Protein AF-A0A2G5KB46-F1 (afdb_monomer)

Solvent-accessible surface area (backbone atoms only — not comparable to full-atom values): 8361 Å² total; per-residue (Å²): 137,86,81,83,83,87,78,87,75,87,81,80,81,77,90,66,98,64,82,86,70,77,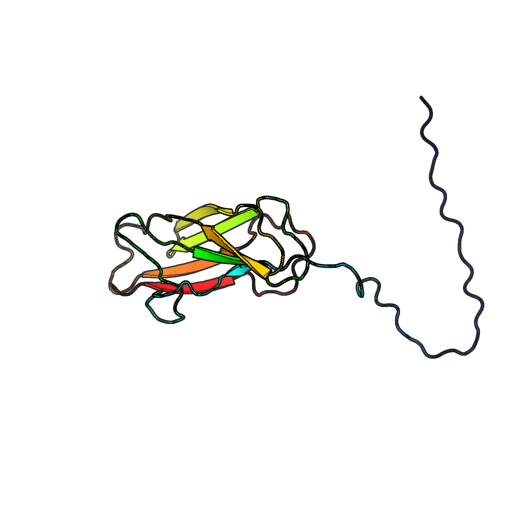80,55,95,67,79,77,70,88,40,45,28,52,28,70,43,67,46,91,87,28,36,47,63,82,26,45,30,32,65,62,100,71,21,37,41,45,31,39,28,23,75,19,92,42,63,37,80,60,66,39,28,32,35,42,30,48,84,92,49,70,48,78,45,71,32,69,56,32,48,46,67,32,70,48,82,39,68,67,42,74,69,62,91,75,43,59,76,60,48,28,54,34,39,41,32,42,50,68,70,53,78,65,83,43,52,72,69,94,53,27,53,48,70,27,25,36,78,100

pLDDT: mean 83.46, std 17.95, range [42.81, 98.25]

Mean predicted aligned error: 10.68 Å

Radius of gyration: 21.39 Å; Cα contacts (8 Å, |Δi|>4): 284; chains: 1; bounding box: 37×45×66 Å

Foldseek 3Di:
DDDDDDDDDDDDDDDDDDPPPPPPVPVDPQAWAKAWDQDPPADFVPRQADDDPFAGKTKIFGAGQAKQQDWAWKWKDFPPDIDIWIDHTAHHGGMDITDDDDQDDPCPPPKTKMKIAPRPVCPRVGHDDPRRMDIGIGGD

Sequence (140 aa):
MIMPWYSPKPVICLFAITLVASCDPRAGVEQVDLVPERAPGSQGANGFCKRDDLGLYVMVRNQSNIDALQSTITRVTFGNTSQDLSTPPIAAGSMATVGPYPIPSGCFNADCDFTIHVNQTRLLIDEFGDNNSADGICIG

Nearest PDB structures (foldseek):
  2l0d-assembly1_A  TM=7.880E-01  e=1.030E-03  Methanosarcina acetivorans
  3idu-assembly2_B  TM=6.437E-01  e=4.678E-03  Pyrococcus furiosus
  2huh-assembly1_A-2  TM=4.477E-01  e=7.515E-01  Bacteroides thetaiotaomicron

Organism: NCBI:txid1889778

Structure (mmCIF, N/CA/C/O backbone):
data_AF-A0A2G5KB46-F1
#
_entry.id   AF-A0A2G5KB46-F1
#
loop_
_atom_site.group_PDB
_atom_site.id
_atom_site.type_symbol
_atom_site.label_atom_id
_atom_site.label_alt_id
_atom_site.label_comp_id
_atom_site.label_asym_id
_atom_site.label_entity_id
_atom_site.label_seq_id
_atom_site.pdbx_PDB_ins_code
_atom_site.Cartn_x
_atom_site.Cartn_y
_atom_site.Cartn_z
_atom_site.occupancy
_atom_site.B_iso_or_equiv
_atom_site.auth_seq_id
_atom_site.auth_comp_id
_atom_site.auth_asym_id
_atom_site.auth_atom_id
_atom_site.pdbx_PDB_model_num
ATOM 1 N N . MET A 1 1 ? 19.679 23.180 -37.796 1.00 46.34 1 MET A N 1
ATOM 2 C CA . MET A 1 1 ? 19.795 21.943 -36.997 1.00 46.34 1 MET A CA 1
ATOM 3 C C . MET A 1 1 ? 18.786 20.967 -37.580 1.00 46.34 1 MET A C 1
ATOM 5 O O . MET A 1 1 ? 17.599 21.243 -37.515 1.00 46.34 1 MET A O 1
ATOM 9 N N . ILE A 1 2 ? 19.254 19.975 -38.336 1.00 43.97 2 ILE A N 1
ATOM 10 C CA . ILE A 1 2 ? 18.435 19.185 -39.268 1.00 43.97 2 ILE A CA 1
ATOM 11 C C . ILE A 1 2 ? 18.123 17.849 -38.584 1.00 43.97 2 ILE A C 1
ATOM 13 O O . ILE A 1 2 ? 19.050 17.117 -38.252 1.00 43.97 2 ILE A O 1
ATOM 17 N N . MET A 1 3 ? 16.846 17.557 -38.332 1.00 43.31 3 MET A N 1
ATOM 18 C CA . MET A 1 3 ? 16.403 16.253 -37.823 1.00 43.31 3 MET A CA 1
ATOM 19 C C . MET A 1 3 ? 16.297 15.264 -38.994 1.00 43.31 3 MET A C 1
ATOM 21 O O . MET A 1 3 ? 15.622 15.588 -39.977 1.00 43.31 3 MET A O 1
ATOM 25 N N . PRO A 1 4 ? 16.920 14.073 -38.939 1.00 57.59 4 PRO A N 1
ATOM 26 C CA . PRO A 1 4 ? 16.705 13.063 -39.960 1.00 57.59 4 PRO A CA 1
ATOM 27 C C . PRO A 1 4 ? 15.381 12.331 -39.710 1.00 57.59 4 PRO A C 1
ATOM 29 O O . PRO A 1 4 ? 15.122 11.804 -38.631 1.00 57.59 4 PRO A O 1
ATOM 32 N N . TRP A 1 5 ? 14.550 12.313 -40.749 1.00 51.72 5 TRP A N 1
ATOM 33 C CA . TRP A 1 5 ? 13.327 11.528 -40.854 1.00 51.72 5 TRP A CA 1
ATOM 34 C C . TRP A 1 5 ? 13.647 10.027 -40.878 1.00 51.72 5 TRP A C 1
ATOM 36 O O . TRP A 1 5 ? 14.450 9.568 -41.692 1.00 51.72 5 TRP A O 1
ATOM 46 N N . TYR A 1 6 ? 12.996 9.260 -40.004 1.00 50.97 6 TYR A N 1
ATOM 47 C CA . TYR A 1 6 ? 13.059 7.800 -39.982 1.00 50.97 6 TYR A CA 1
ATOM 48 C C . TYR A 1 6 ? 12.047 7.242 -40.994 1.00 50.97 6 TYR A C 1
ATOM 50 O O . TYR A 1 6 ? 10.847 7.472 -40.870 1.00 50.97 6 TYR A O 1
ATOM 58 N N . SER A 1 7 ? 12.536 6.547 -42.021 1.00 51.31 7 SER A N 1
ATOM 59 C CA . SER A 1 7 ? 11.719 5.922 -43.068 1.00 51.31 7 SER A CA 1
ATOM 60 C C . SER A 1 7 ? 11.738 4.400 -42.877 1.00 51.31 7 SER A C 1
ATOM 62 O O . SER A 1 7 ? 12.805 3.797 -43.042 1.00 51.31 7 SER A O 1
ATOM 64 N N . PRO A 1 8 ? 10.619 3.751 -42.499 1.00 51.53 8 PRO A N 1
ATOM 65 C CA . PRO A 1 8 ? 10.590 2.304 -42.348 1.00 51.53 8 PRO A CA 1
ATOM 66 C C . PRO A 1 8 ? 10.481 1.651 -43.730 1.00 51.53 8 PRO A C 1
ATOM 68 O O . PRO A 1 8 ? 9.522 1.860 -44.473 1.00 51.53 8 PRO A O 1
ATOM 71 N N . LYS A 1 9 ? 11.489 0.853 -44.090 1.00 42.81 9 LYS A N 1
ATOM 72 C CA . LYS A 1 9 ? 11.464 0.035 -45.308 1.00 42.81 9 LYS A CA 1
ATOM 73 C C . LYS A 1 9 ? 10.510 -1.151 -45.109 1.00 42.81 9 LYS A C 1
ATOM 75 O O . LYS A 1 9 ? 10.597 -1.803 -44.069 1.00 42.81 9 LYS A O 1
ATOM 80 N N . PRO A 1 10 ? 9.650 -1.482 -46.088 1.00 45.78 10 PRO A N 1
ATOM 81 C CA . PRO A 1 10 ? 8.808 -2.667 -46.015 1.00 45.78 10 PRO A CA 1
ATOM 82 C C . PRO A 1 10 ? 9.680 -3.920 -46.155 1.00 45.78 10 PRO A C 1
ATOM 84 O O . PRO A 1 10 ? 10.273 -4.170 -47.205 1.00 45.78 10 PRO A O 1
ATOM 87 N N . VAL A 1 11 ? 9.780 -4.699 -45.079 1.00 59.28 11 VAL A N 1
ATOM 88 C CA . VAL A 1 11 ? 10.393 -6.029 -45.106 1.00 59.28 11 VAL A CA 1
ATOM 89 C C . VAL A 1 11 ? 9.361 -6.986 -45.692 1.00 59.28 11 VAL A C 1
ATOM 91 O O . VAL A 1 11 ? 8.360 -7.315 -45.062 1.00 59.28 11 VAL A O 1
ATOM 94 N N . ILE A 1 12 ? 9.586 -7.384 -46.941 1.00 53.84 12 ILE A N 1
ATOM 95 C CA . ILE A 1 12 ? 8.799 -8.407 -47.629 1.00 53.84 12 ILE A CA 1
ATOM 96 C C . ILE A 1 12 ? 9.174 -9.761 -47.017 1.00 53.84 12 ILE A C 1
ATOM 98 O O . ILE A 1 12 ? 10.260 -10.282 -47.267 1.00 53.84 12 ILE A O 1
ATOM 102 N N . CYS A 1 13 ? 8.273 -10.332 -46.217 1.00 51.72 13 CYS A N 1
ATOM 103 C CA . CYS A 1 13 ? 8.364 -11.720 -45.773 1.00 51.72 13 CYS A CA 1
ATOM 104 C C . CYS A 1 13 ? 8.003 -12.642 -46.944 1.00 51.72 13 CYS A C 1
ATOM 106 O O . CYS A 1 13 ? 6.831 -12.816 -47.281 1.00 51.72 13 CYS A O 1
ATOM 108 N N . LEU A 1 14 ? 9.025 -13.202 -47.594 1.00 53.34 14 LEU A N 1
ATOM 109 C CA . LEU A 1 14 ? 8.860 -14.244 -48.603 1.00 53.34 14 LEU A CA 1
ATOM 110 C C . LEU A 1 14 ? 8.331 -15.520 -47.927 1.00 53.34 14 LEU A C 1
ATOM 112 O O . LEU A 1 14 ? 8.923 -16.018 -46.971 1.00 53.34 14 LEU A O 1
ATOM 116 N N . PHE A 1 15 ? 7.213 -16.029 -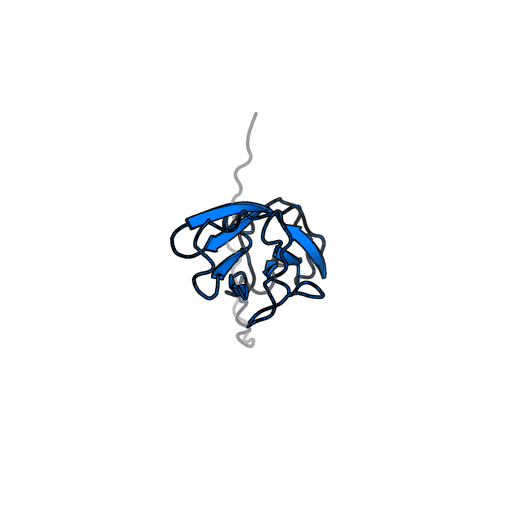48.439 1.00 52.59 15 PHE A N 1
ATOM 117 C CA . PHE A 1 15 ? 6.524 -17.222 -47.956 1.00 52.59 15 PHE A CA 1
ATOM 118 C C . PHE A 1 15 ? 7.378 -18.482 -48.161 1.00 52.59 15 PHE A C 1
ATOM 120 O O . PHE A 1 15 ? 7.466 -19.015 -49.266 1.00 52.59 15 PHE A O 1
ATOM 127 N N . ALA A 1 16 ? 7.958 -18.983 -47.073 1.00 50.19 16 ALA A N 1
ATOM 128 C CA . ALA A 1 16 ? 8.359 -20.375 -46.929 1.00 50.19 16 ALA A CA 1
ATOM 129 C C . ALA A 1 16 ? 7.403 -21.037 -45.930 1.00 50.19 16 ALA A C 1
ATOM 131 O O . ALA A 1 16 ? 6.992 -20.425 -44.949 1.00 50.19 16 ALA A O 1
ATOM 132 N N . ILE A 1 17 ? 7.009 -22.273 -46.222 1.00 60.94 17 ILE A N 1
ATOM 133 C CA . ILE A 1 17 ? 6.104 -23.092 -45.414 1.00 60.94 17 ILE A CA 1
ATOM 134 C C . ILE A 1 17 ? 6.774 -23.349 -44.057 1.00 60.94 17 ILE A C 1
ATOM 136 O O . ILE A 1 17 ? 7.637 -24.214 -43.941 1.00 60.94 17 ILE A O 1
ATOM 140 N N . THR A 1 18 ? 6.404 -22.585 -43.037 1.00 47.41 18 THR A N 1
ATOM 141 C CA . THR A 1 18 ? 6.888 -22.741 -41.664 1.00 47.41 18 THR A CA 1
ATOM 142 C C . THR A 1 18 ? 5.727 -22.548 -40.702 1.00 47.41 18 THR A C 1
ATOM 144 O O . THR A 1 18 ? 4.833 -21.738 -40.942 1.00 47.41 18 THR A O 1
ATOM 147 N N . LEU A 1 19 ? 5.723 -23.354 -39.637 1.00 51.53 19 LEU A N 1
ATOM 148 C CA . LEU A 1 19 ? 4.800 -23.267 -38.509 1.00 51.53 19 LEU A CA 1
ATOM 149 C C . LEU A 1 19 ? 4.467 -21.804 -38.198 1.00 51.53 19 LEU A C 1
ATOM 151 O O . LEU A 1 19 ? 5.377 -21.000 -37.999 1.00 51.53 19 LEU A O 1
ATOM 155 N N . VAL A 1 20 ? 3.176 -21.475 -38.147 1.00 51.62 20 VAL A N 1
ATOM 156 C CA . VAL A 1 20 ? 2.671 -20.206 -37.610 1.00 51.62 20 VAL A CA 1
ATOM 157 C C . VAL A 1 20 ? 2.992 -20.156 -36.114 1.00 51.62 20 VAL A C 1
ATOM 159 O O . VAL A 1 20 ? 2.138 -20.371 -35.261 1.00 51.62 20 VAL A O 1
ATOM 162 N N . ALA A 1 21 ? 4.259 -19.909 -35.787 1.00 56.16 21 ALA A N 1
ATOM 163 C CA . ALA A 1 21 ? 4.629 -19.272 -34.544 1.00 56.16 21 ALA A CA 1
ATOM 164 C C . ALA A 1 21 ? 4.058 -17.860 -34.653 1.00 56.16 21 ALA A C 1
ATOM 166 O O . ALA A 1 21 ? 4.580 -17.018 -35.384 1.00 56.16 21 ALA A O 1
ATOM 167 N N . SER A 1 22 ? 2.916 -17.629 -34.009 1.00 57.91 22 SER A N 1
ATOM 168 C CA . SER A 1 22 ? 2.440 -16.276 -33.776 1.00 57.91 22 SER A CA 1
ATOM 169 C C . SER A 1 22 ? 3.539 -15.564 -32.994 1.00 57.91 22 SER A C 1
ATOM 171 O O . SER A 1 22 ? 3.728 -15.833 -31.808 1.00 57.91 22 SER A O 1
ATOM 173 N N . CYS A 1 23 ? 4.305 -14.702 -33.659 1.00 54.38 23 CYS A N 1
ATOM 174 C CA . CYS A 1 23 ? 5.104 -13.704 -32.970 1.00 54.38 23 CYS A CA 1
ATOM 175 C C . CYS A 1 23 ? 4.105 -12.795 -32.258 1.00 54.38 23 CYS A C 1
ATOM 177 O O . CYS A 1 23 ? 3.591 -11.857 -32.865 1.00 54.38 23 CYS A O 1
ATOM 179 N N . ASP A 1 24 ? 3.752 -13.129 -31.019 1.00 59.84 24 ASP A N 1
ATOM 180 C CA . ASP A 1 24 ? 3.022 -12.213 -30.161 1.00 59.84 24 ASP A CA 1
ATOM 181 C C . ASP A 1 24 ? 3.956 -11.016 -29.924 1.00 59.84 24 ASP A C 1
ATOM 183 O O . ASP A 1 24 ? 5.022 -11.195 -29.328 1.00 59.84 24 ASP A O 1
ATOM 187 N N . PRO A 1 25 ? 3.627 -9.804 -30.408 1.00 55.62 25 PRO A N 1
ATOM 188 C CA . PRO A 1 25 ? 4.472 -8.629 -30.219 1.00 55.62 25 PRO A CA 1
ATOM 189 C C . PRO A 1 25 ? 4.626 -8.230 -28.740 1.00 55.62 25 PRO A C 1
ATOM 191 O O . PRO A 1 25 ? 5.362 -7.291 -28.449 1.00 55.62 25 PRO A O 1
ATOM 194 N N . ARG A 1 26 ? 3.947 -8.918 -27.809 1.00 57.69 26 ARG A N 1
ATOM 195 C CA . ARG A 1 26 ? 4.060 -8.726 -26.357 1.00 57.69 26 ARG A CA 1
ATOM 196 C C . ARG A 1 26 ? 4.962 -9.748 -25.662 1.00 57.69 26 ARG A C 1
ATOM 198 O O . ARG A 1 26 ? 5.270 -9.574 -24.486 1.00 57.69 26 ARG A O 1
ATOM 205 N N . ALA A 1 27 ? 5.418 -10.792 -26.358 1.00 51.16 27 ALA A N 1
ATOM 206 C CA . ALA A 1 27 ? 6.353 -11.769 -25.808 1.00 51.16 27 ALA A CA 1
ATOM 207 C C . ALA A 1 27 ? 7.768 -11.166 -25.745 1.00 51.16 27 ALA A C 1
ATOM 209 O O . ALA A 1 27 ? 8.590 -11.389 -26.630 1.00 51.16 27 ALA A O 1
ATOM 210 N N . GLY A 1 28 ? 8.040 -10.358 -24.718 1.00 53.88 28 GLY A N 1
ATOM 211 C CA . GLY A 1 28 ? 9.381 -9.821 -24.472 1.00 53.88 28 GLY A CA 1
ATOM 212 C C . GLY A 1 28 ? 9.454 -8.414 -23.893 1.00 53.88 28 GLY A C 1
ATOM 213 O O . GLY A 1 28 ? 10.564 -7.910 -23.735 1.00 53.88 28 GLY A O 1
ATOM 214 N N . VAL A 1 29 ? 8.329 -7.768 -23.572 1.00 62.19 29 VAL A N 1
ATOM 215 C CA . VAL A 1 29 ? 8.398 -6.568 -22.733 1.00 62.19 29 VAL A CA 1
ATOM 216 C C . VAL A 1 29 ? 8.519 -7.036 -21.294 1.00 62.19 29 VAL A C 1
ATOM 218 O O . VAL A 1 29 ? 7.584 -7.587 -20.724 1.00 62.19 29 VAL A O 1
ATOM 221 N N . GLU A 1 30 ? 9.713 -6.884 -20.745 1.00 68.81 30 GLU A N 1
ATOM 222 C CA . GLU A 1 30 ? 9.967 -7.049 -19.325 1.00 68.81 30 GLU A CA 1
ATOM 223 C C . GLU A 1 30 ? 9.117 -6.015 -18.554 1.00 68.81 30 GLU A C 1
ATOM 225 O O . GLU A 1 30 ? 9.284 -4.807 -18.725 1.00 68.81 30 GLU A O 1
ATOM 230 N N . GLN A 1 31 ? 8.151 -6.508 -17.768 1.00 82.25 31 GLN A N 1
ATOM 231 C CA . GLN A 1 31 ? 7.108 -5.730 -17.086 1.00 82.25 31 GLN A CA 1
ATOM 232 C C . GLN A 1 31 ? 7.401 -5.627 -15.585 1.00 82.25 31 GLN A C 1
ATOM 234 O O . GLN A 1 31 ? 7.717 -6.633 -14.947 1.00 82.25 31 GLN A O 1
ATOM 239 N N . VAL A 1 32 ? 7.283 -4.426 -15.013 1.00 89.62 32 VAL A N 1
ATOM 240 C CA . VAL A 1 32 ? 7.421 -4.240 -13.560 1.00 89.62 32 VAL A CA 1
ATOM 241 C C . VAL A 1 32 ? 6.112 -4.644 -12.897 1.00 89.62 32 VAL A C 1
ATOM 243 O O . VAL A 1 32 ? 5.050 -4.191 -13.298 1.00 89.62 32 VAL A O 1
ATOM 246 N N . ASP A 1 33 ? 6.186 -5.466 -11.857 1.00 91.94 33 ASP A N 1
ATOM 247 C CA . ASP A 1 33 ? 5.014 -6.034 -11.190 1.00 91.94 33 ASP A CA 1
ATOM 248 C C . ASP A 1 33 ? 5.082 -5.714 -9.695 1.00 91.94 33 ASP A C 1
ATOM 250 O O . ASP A 1 33 ? 5.871 -6.311 -8.951 1.00 91.94 33 ASP A O 1
ATOM 254 N N . LEU A 1 34 ? 4.311 -4.705 -9.280 1.00 93.75 34 LEU A N 1
ATOM 255 C CA . LEU A 1 34 ? 4.224 -4.267 -7.895 1.00 93.75 34 LEU A CA 1
ATOM 256 C C . LEU A 1 34 ? 2.931 -4.775 -7.252 1.00 93.75 34 LEU A C 1
ATOM 258 O O . LEU A 1 34 ? 1.833 -4.429 -7.680 1.00 93.75 34 LEU A O 1
ATOM 262 N N . VAL A 1 35 ? 3.064 -5.519 -6.156 1.00 95.50 35 VAL A N 1
ATOM 263 C CA . VAL A 1 35 ? 1.931 -6.109 -5.433 1.00 95.50 35 VAL A CA 1
ATOM 264 C C . VAL A 1 35 ? 1.922 -5.721 -3.957 1.00 95.50 35 VAL A C 1
ATOM 266 O O . VAL A 1 35 ? 2.989 -5.552 -3.352 1.00 95.50 35 VAL A O 1
ATOM 269 N N . PRO A 1 36 ? 0.737 -5.605 -3.331 1.00 97.06 36 PRO A N 1
ATOM 270 C CA . PRO A 1 36 ? 0.630 -5.610 -1.879 1.00 97.06 36 PRO A CA 1
ATOM 271 C C . PRO A 1 36 ? 1.166 -6.932 -1.312 1.00 97.06 36 PRO A C 1
ATOM 273 O O . PRO A 1 36 ? 0.759 -8.013 -1.732 1.00 97.06 36 PRO A O 1
ATOM 276 N N . GLU A 1 37 ? 2.040 -6.860 -0.314 1.00 97.19 37 GLU A N 1
ATOM 277 C CA . GLU A 1 37 ? 2.626 -8.021 0.361 1.00 97.19 37 GLU A CA 1
ATOM 278 C C . GLU A 1 37 ? 2.266 -8.006 1.852 1.00 97.19 37 GLU A C 1
ATOM 280 O O . GLU A 1 37 ? 2.123 -6.952 2.480 1.00 97.19 37 GLU A O 1
ATOM 285 N N . ARG A 1 38 ? 2.108 -9.192 2.447 1.00 96.94 38 ARG A N 1
ATOM 286 C CA . ARG A 1 38 ? 1.711 -9.311 3.855 1.00 96.94 38 ARG A CA 1
ATOM 287 C C . ARG A 1 38 ? 2.910 -9.023 4.749 1.00 96.94 38 ARG A C 1
ATOM 289 O O . ARG A 1 38 ? 3.876 -9.785 4.775 1.00 96.94 38 ARG A O 1
ATOM 296 N N . ALA A 1 39 ? 2.858 -7.938 5.521 1.00 94.25 39 ALA A N 1
ATOM 297 C CA . ALA A 1 39 ? 3.948 -7.610 6.435 1.00 94.25 39 ALA A CA 1
ATOM 298 C C . ALA A 1 39 ? 4.020 -8.607 7.610 1.00 94.25 39 ALA A C 1
ATOM 300 O O . ALA A 1 39 ? 2.976 -9.022 8.129 1.00 94.25 39 ALA A O 1
ATOM 301 N N . PRO A 1 40 ? 5.220 -8.967 8.101 1.00 92.31 40 PRO A N 1
ATOM 302 C CA . PRO A 1 40 ? 5.356 -9.792 9.293 1.00 92.31 40 PRO A CA 1
ATOM 303 C C . PRO A 1 40 ? 4.617 -9.206 10.506 1.00 92.31 40 PRO A C 1
ATOM 305 O O . PRO A 1 40 ? 4.775 -8.033 10.879 1.00 92.31 40 PRO A O 1
ATOM 308 N N . GLY A 1 41 ? 3.798 -10.047 11.140 1.00 89.81 41 GLY A N 1
ATOM 309 C CA . GLY A 1 41 ? 2.963 -9.656 12.275 1.00 89.81 41 GLY A CA 1
ATOM 310 C C . GLY A 1 41 ? 1.764 -8.778 11.905 1.00 89.81 41 GLY A C 1
ATOM 311 O O . GLY A 1 41 ? 1.232 -8.105 12.785 1.00 89.81 41 GLY A O 1
ATOM 312 N N . SER A 1 42 ? 1.361 -8.747 10.630 1.00 93.88 42 SER A N 1
ATOM 313 C CA . SER A 1 42 ? 0.068 -8.181 10.230 1.00 93.88 42 SER A CA 1
ATOM 314 C C . SER A 1 42 ? -1.087 -8.998 10.805 1.00 93.88 42 SER A C 1
ATOM 316 O O . SER A 1 42 ? -0.991 -10.216 10.963 1.00 93.88 42 SER A O 1
ATOM 318 N N . GLN A 1 43 ? -2.182 -8.314 11.102 1.00 91.25 43 GLN A N 1
ATOM 319 C CA . GLN A 1 43 ? -3.392 -8.857 11.707 1.00 91.25 43 GLN A CA 1
ATOM 320 C C . GLN A 1 43 ? -4.557 -8.873 10.704 1.00 91.25 43 GLN A C 1
ATOM 322 O O . GLN A 1 43 ? -4.412 -8.457 9.550 1.00 91.25 43 GLN A O 1
A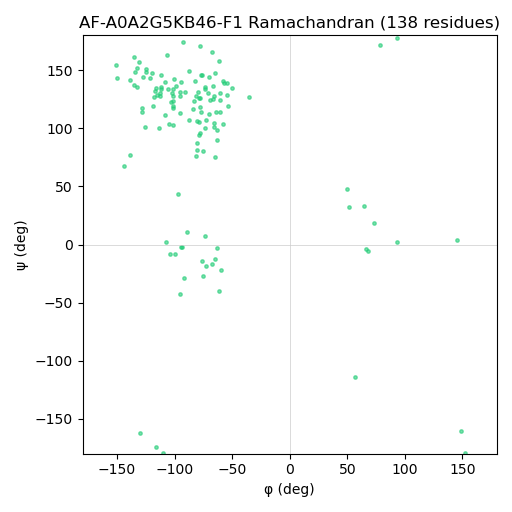TOM 327 N N . GLY A 1 44 ? -5.715 -9.339 11.183 1.00 86.81 44 GLY A N 1
ATOM 328 C CA . GLY A 1 44 ? -6.985 -9.325 10.462 1.00 86.81 44 GLY A CA 1
ATOM 329 C C . GLY A 1 44 ? -7.140 -10.413 9.405 1.00 86.81 44 GLY A C 1
ATOM 330 O O . GLY A 1 44 ? -6.200 -11.145 9.077 1.00 86.81 44 GLY A O 1
ATOM 331 N N . ALA A 1 45 ? -8.353 -10.521 8.859 1.00 75.75 45 ALA A N 1
ATOM 332 C CA . ALA A 1 45 ? -8.589 -11.326 7.669 1.00 75.75 45 ALA A CA 1
ATOM 333 C C . ALA A 1 45 ? -7.676 -10.830 6.534 1.00 75.75 45 ALA A C 1
ATOM 335 O O . ALA A 1 45 ? -7.430 -9.635 6.378 1.00 75.75 45 ALA A O 1
ATOM 336 N N . ASN A 1 46 ? -7.105 -11.768 5.782 1.00 87.88 46 ASN A N 1
ATOM 337 C CA . ASN A 1 46 ? -6.126 -11.529 4.714 1.00 87.88 46 ASN A CA 1
ATOM 338 C C . ASN A 1 46 ? -4.743 -11.006 5.152 1.00 87.88 46 ASN A C 1
ATOM 340 O O . ASN A 1 46 ? -3.836 -10.989 4.327 1.00 87.88 46 ASN A O 1
ATOM 344 N N . GLY A 1 47 ? -4.507 -10.681 6.428 1.00 94.69 47 GLY A N 1
ATOM 345 C CA . GLY A 1 47 ? -3.156 -10.432 6.948 1.00 94.69 47 GLY A CA 1
ATOM 346 C C . GLY A 1 47 ? -2.440 -9.221 6.339 1.00 94.69 47 GLY A C 1
ATOM 347 O O . GLY A 1 47 ? -1.221 -9.258 6.187 1.00 94.69 47 GLY A O 1
ATOM 348 N N . PHE A 1 48 ? -3.180 -8.168 5.988 1.00 97.19 48 PHE A N 1
ATOM 349 C CA . PHE A 1 48 ? -2.625 -6.897 5.499 1.00 97.19 48 PHE A CA 1
ATOM 350 C C . PHE A 1 48 ? -2.664 -5.777 6.547 1.00 97.19 48 PHE A C 1
ATOM 352 O O . PHE A 1 48 ? -2.084 -4.716 6.328 1.00 97.19 48 PHE A O 1
ATOM 359 N N . CYS A 1 49 ? -3.317 -5.981 7.698 1.00 96.81 49 CYS A N 1
ATOM 360 C CA . CYS A 1 49 ? -3.374 -4.954 8.733 1.00 96.81 49 CYS A CA 1
ATOM 361 C C . CYS A 1 49 ? -2.085 -4.930 9.563 1.00 96.81 49 CYS A C 1
ATOM 363 O O . CYS A 1 49 ? -1.990 -5.562 10.618 1.00 96.81 49 CYS A O 1
ATOM 365 N N . LYS A 1 50 ? -1.085 -4.174 9.111 1.00 97.19 50 LYS A N 1
ATOM 366 C CA . LYS A 1 50 ? 0.060 -3.781 9.936 1.00 97.19 50 LYS A CA 1
ATOM 367 C C . LYS A 1 50 ? -0.141 -2.345 10.393 1.00 97.19 50 LYS A C 1
ATOM 369 O O . LYS A 1 50 ? 0.063 -1.429 9.609 1.00 97.19 50 LYS A O 1
ATO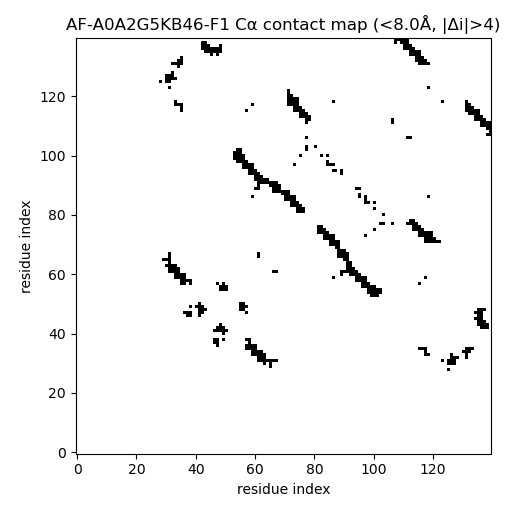M 374 N N . ARG A 1 51 ? -0.536 -2.137 11.647 1.00 95.31 51 ARG A N 1
ATOM 375 C CA . ARG A 1 51 ? -0.767 -0.791 12.188 1.00 95.31 51 ARG A CA 1
ATOM 376 C C . ARG A 1 51 ? -0.075 -0.558 13.521 1.00 95.31 51 ARG A C 1
ATOM 378 O O . ARG A 1 51 ? 0.193 -1.513 14.250 1.00 95.31 51 ARG A O 1
ATOM 385 N N . ASP A 1 52 ? 0.159 0.708 13.821 1.00 94.12 52 ASP A N 1
ATOM 386 C CA . ASP A 1 52 ? 0.502 1.216 15.148 1.00 94.12 52 ASP A CA 1
ATOM 387 C C . ASP A 1 52 ? -0.407 2.411 15.501 1.00 94.12 52 ASP A C 1
ATOM 389 O O . ASP A 1 52 ? -1.468 2.591 14.894 1.00 94.12 52 ASP A O 1
ATOM 393 N N . ASP A 1 53 ? -0.006 3.212 16.489 1.00 92.00 53 ASP A N 1
ATOM 394 C CA . ASP A 1 53 ? -0.754 4.389 16.943 1.00 92.00 53 ASP A CA 1
ATOM 395 C C . ASP A 1 53 ? -0.813 5.522 15.898 1.00 92.00 53 ASP A C 1
ATOM 397 O O . ASP A 1 53 ? -1.644 6.423 16.014 1.00 92.00 53 ASP A O 1
ATOM 401 N N . LEU A 1 54 ? 0.048 5.497 14.875 1.00 94.00 54 LEU A N 1
ATOM 402 C CA . LEU A 1 54 ? 0.103 6.492 13.802 1.00 94.00 54 LEU A CA 1
ATOM 403 C C . LEU A 1 54 ? -0.765 6.109 12.600 1.00 94.00 54 LEU A C 1
ATOM 405 O O . LEU A 1 54 ? -1.244 6.995 11.887 1.00 94.00 54 LEU A O 1
ATOM 409 N N . GLY A 1 55 ? -0.977 4.814 12.357 1.00 96.00 55 GLY A N 1
ATOM 410 C CA . GLY A 1 55 ? -1.864 4.343 11.296 1.00 96.00 55 GLY A CA 1
ATOM 411 C C . GLY A 1 55 ? -1.458 3.012 10.676 1.00 96.00 55 GLY A C 1
ATOM 412 O O . GLY A 1 55 ? -0.725 2.222 11.266 1.00 96.00 55 GLY A O 1
ATOM 413 N N . LEU A 1 56 ? -1.974 2.755 9.473 1.00 97.62 56 LEU A N 1
ATOM 414 C CA . LEU A 1 56 ? -1.681 1.554 8.690 1.00 97.62 56 LEU A CA 1
ATOM 415 C C . LEU A 1 56 ? -0.363 1.716 7.917 1.00 97.62 56 LEU A C 1
ATOM 417 O O . LEU A 1 56 ? -0.101 2.762 7.331 1.00 97.62 56 LEU A O 1
ATOM 421 N N . TYR A 1 57 ? 0.430 0.655 7.846 1.00 97.94 57 TYR A N 1
ATOM 422 C CA . TYR A 1 57 ? 1.607 0.530 6.996 1.00 97.94 57 TYR A CA 1
ATOM 423 C C . TYR A 1 57 ? 1.369 -0.569 5.967 1.00 97.94 57 TYR A C 1
ATOM 425 O O . TYR A 1 57 ? 1.016 -1.696 6.310 1.00 97.94 57 TYR A O 1
ATOM 433 N N . VAL A 1 58 ? 1.596 -0.246 4.701 1.00 98.06 58 VAL A N 1
ATOM 434 C CA . VAL A 1 58 ? 1.471 -1.174 3.578 1.00 98.06 58 VAL A CA 1
ATOM 435 C C . VAL A 1 58 ? 2.862 -1.617 3.158 1.00 98.06 58 VAL A C 1
ATOM 437 O O . VAL A 1 58 ? 3.737 -0.780 2.944 1.00 98.06 58 VAL A O 1
ATOM 440 N N . MET A 1 59 ? 3.076 -2.922 3.015 1.00 98.19 59 MET A N 1
ATOM 441 C CA . MET A 1 59 ? 4.291 -3.439 2.395 1.00 98.19 59 MET A CA 1
ATOM 442 C C . MET A 1 59 ? 4.016 -3.695 0.917 1.00 98.19 59 MET A C 1
ATOM 444 O O . MET A 1 59 ? 3.038 -4.347 0.563 1.00 98.19 59 MET A O 1
ATOM 448 N N . VAL A 1 60 ? 4.866 -3.145 0.062 1.00 97.75 60 VAL A N 1
ATOM 449 C CA . VAL A 1 60 ? 4.787 -3.283 -1.390 1.00 97.75 60 VAL A CA 1
ATOM 450 C C . VAL A 1 60 ? 5.979 -4.100 -1.843 1.00 97.75 60 VAL A C 1
ATOM 452 O O . VAL A 1 60 ? 7.112 -3.797 -1.464 1.00 97.75 60 VAL A O 1
ATOM 455 N N . ARG A 1 61 ? 5.736 -5.125 -2.652 1.00 97.06 61 ARG A N 1
ATOM 456 C CA . ARG A 1 61 ? 6.773 -5.973 -3.226 1.00 97.06 61 ARG A CA 1
ATOM 457 C C . ARG A 1 61 ? 6.855 -5.757 -4.721 1.00 97.06 61 ARG A C 1
ATOM 459 O O . ARG A 1 61 ? 5.836 -5.764 -5.397 1.00 97.06 61 ARG A O 1
ATOM 466 N N . ASN A 1 62 ? 8.074 -5.648 -5.228 1.00 95.94 62 ASN A N 1
ATOM 467 C CA . ASN A 1 62 ? 8.336 -5.848 -6.640 1.00 95.94 62 ASN A CA 1
ATOM 468 C C . ASN A 1 62 ? 8.580 -7.342 -6.874 1.00 95.94 62 ASN A C 1
ATOM 470 O O . ASN A 1 62 ? 9.603 -7.877 -6.445 1.00 95.94 62 ASN A O 1
ATOM 474 N N . GLN A 1 63 ? 7.623 -8.031 -7.491 1.00 94.81 63 GLN A N 1
ATOM 475 C CA . GLN A 1 63 ? 7.729 -9.466 -7.771 1.00 94.81 63 GLN A CA 1
ATOM 476 C C . GLN A 1 63 ? 8.294 -9.775 -9.162 1.00 94.81 63 GLN A C 1
ATOM 478 O O . GLN A 1 63 ? 8.510 -10.943 -9.487 1.00 94.81 63 GLN A O 1
ATOM 483 N N . SER A 1 64 ? 8.575 -8.743 -9.959 1.00 91.56 64 SER A N 1
ATOM 484 C CA . SER A 1 64 ? 9.265 -8.889 -11.237 1.00 91.56 64 SER A CA 1
ATOM 485 C C . SER A 1 64 ? 10.778 -9.081 -11.061 1.00 91.56 64 SER A C 1
ATOM 487 O O . SER A 1 64 ? 11.343 -8.911 -9.974 1.00 91.56 64 SER A O 1
ATOM 489 N N . ASN A 1 65 ? 11.446 -9.415 -12.164 1.00 91.69 65 ASN A N 1
ATOM 490 C CA . ASN A 1 65 ? 12.901 -9.466 -12.284 1.00 91.69 65 ASN A CA 1
ATOM 491 C C . ASN A 1 65 ? 13.519 -8.120 -12.725 1.00 91.69 65 ASN A C 1
ATOM 493 O O . ASN A 1 65 ? 14.707 -8.090 -13.043 1.00 91.69 65 ASN A O 1
ATOM 497 N N . ILE A 1 66 ? 12.741 -7.030 -12.741 1.00 91.06 66 ILE A N 1
ATOM 498 C CA . ILE A 1 66 ? 13.154 -5.702 -13.220 1.00 91.06 66 ILE A CA 1
ATOM 499 C C . ILE A 1 66 ? 13.009 -4.677 -12.102 1.00 91.06 66 ILE A C 1
ATOM 501 O O . ILE A 1 66 ? 12.055 -4.712 -11.329 1.00 91.06 66 ILE A O 1
ATOM 505 N N . ASP A 1 67 ? 13.933 -3.726 -12.029 1.00 92.81 67 ASP A N 1
ATOM 506 C CA . ASP A 1 67 ? 13.865 -2.653 -11.043 1.00 92.81 67 ASP A CA 1
ATOM 507 C C . ASP A 1 67 ? 12.735 -1.655 -11.350 1.00 92.81 67 ASP A C 1
ATOM 509 O O . ASP A 1 67 ? 12.653 -1.076 -12.436 1.00 92.81 67 ASP A O 1
ATOM 513 N N . ALA A 1 68 ? 11.911 -1.362 -10.344 1.00 92.62 68 ALA A N 1
ATOM 514 C CA . ALA A 1 68 ? 10.957 -0.261 -10.364 1.00 92.62 68 ALA A CA 1
ATOM 515 C C . ALA A 1 6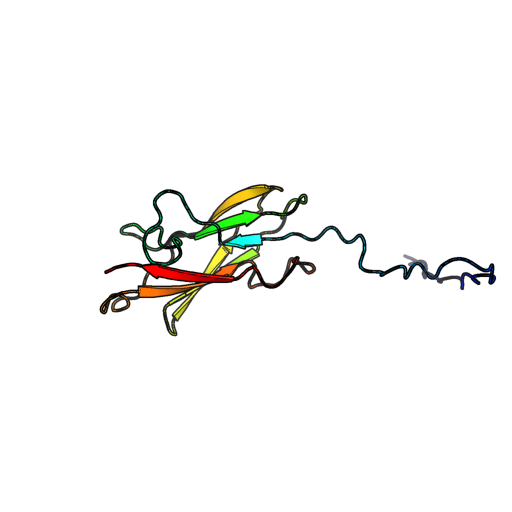8 ? 11.695 1.044 -10.027 1.00 92.62 68 ALA A C 1
ATOM 517 O O . ALA A 1 68 ? 11.710 1.479 -8.880 1.00 92.62 68 ALA A O 1
ATOM 518 N N . LEU A 1 69 ? 12.367 1.648 -11.011 1.00 91.44 69 LEU A N 1
ATOM 519 C CA . LEU A 1 69 ? 13.255 2.804 -10.791 1.00 91.44 69 LEU A CA 1
ATOM 520 C C . LEU A 1 69 ? 12.525 4.125 -10.495 1.00 91.44 69 LEU A C 1
ATOM 522 O O . LEU A 1 69 ? 13.137 5.071 -9.999 1.00 91.44 69 LEU A O 1
ATOM 526 N N . GLN A 1 70 ? 11.239 4.212 -10.831 1.00 90.31 70 GLN A N 1
ATOM 527 C CA . GLN A 1 70 ? 10.425 5.409 -10.631 1.00 90.31 70 GLN A CA 1
ATOM 528 C C . GLN A 1 70 ? 9.561 5.260 -9.381 1.00 90.31 70 GLN A C 1
ATOM 530 O O . GLN A 1 70 ? 9.014 4.189 -9.130 1.00 90.31 70 GLN A O 1
ATOM 535 N N . SER A 1 71 ? 9.390 6.351 -8.633 1.00 93.56 71 SER A N 1
ATOM 536 C CA . SER A 1 71 ? 8.384 6.395 -7.573 1.00 93.56 71 SER A CA 1
ATOM 537 C C . SER A 1 71 ? 6.980 6.319 -8.171 1.00 93.56 71 SER A C 1
ATOM 539 O O . SER A 1 71 ? 6.670 7.018 -9.139 1.00 93.56 71 SER A O 1
ATOM 541 N N . THR A 1 72 ? 6.115 5.520 -7.559 1.00 93.81 72 THR A N 1
ATOM 542 C CA . THR A 1 72 ? 4.694 5.408 -7.918 1.00 93.81 72 THR A CA 1
ATOM 543 C C . THR A 1 72 ? 3.821 5.882 -6.757 1.00 93.81 72 THR A C 1
ATOM 545 O O . THR A 1 72 ? 4.324 6.391 -5.756 1.00 93.81 72 THR A O 1
ATOM 548 N N . ILE A 1 73 ? 2.502 5.730 -6.868 1.00 96.44 73 ILE A N 1
ATOM 549 C CA . ILE A 1 73 ? 1.571 6.012 -5.768 1.00 96.44 73 ILE A CA 1
ATOM 550 C C . ILE A 1 73 ? 0.944 4.713 -5.283 1.00 96.44 73 ILE A C 1
ATOM 552 O O . ILE A 1 73 ? 0.472 3.922 -6.096 1.00 96.44 73 ILE A O 1
ATOM 556 N N . THR A 1 74 ? 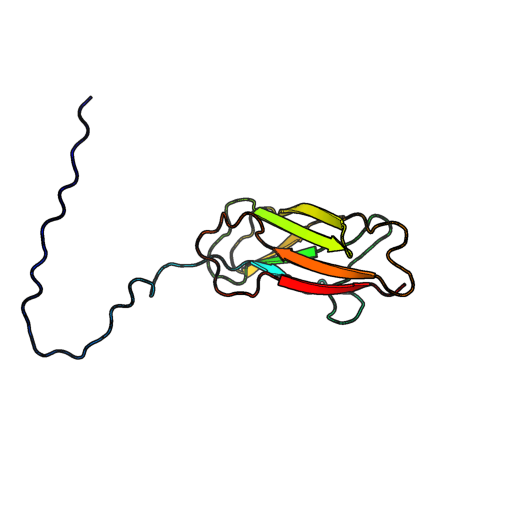0.905 4.515 -3.969 1.00 97.56 74 THR A N 1
ATOM 557 C CA . THR A 1 74 ? 0.010 3.545 -3.334 1.00 97.56 74 THR A CA 1
ATOM 558 C C . THR A 1 74 ? -1.168 4.299 -2.741 1.00 97.56 74 THR A C 1
ATOM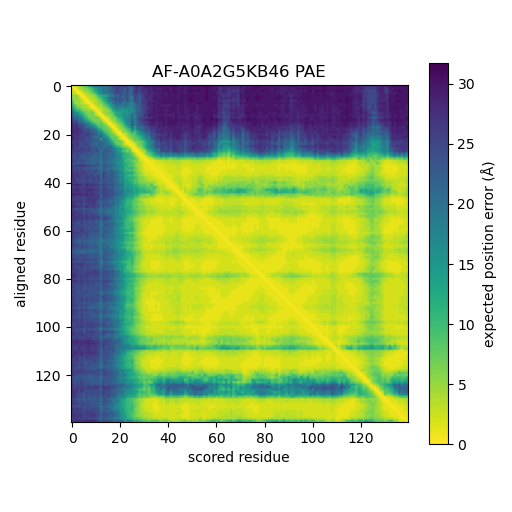 560 O O . THR A 1 74 ? -0.991 5.267 -2.000 1.00 97.56 74 THR A O 1
ATOM 563 N N . ARG A 1 75 ? -2.372 3.860 -3.096 1.00 97.81 75 ARG A N 1
ATOM 564 C CA . ARG A 1 75 ? -3.630 4.344 -2.547 1.00 97.81 75 ARG A CA 1
ATOM 565 C C . ARG A 1 75 ? -4.147 3.347 -1.524 1.00 97.81 75 ARG A C 1
ATOM 567 O O . ARG A 1 75 ? -4.205 2.153 -1.804 1.00 97.81 75 ARG A O 1
ATOM 574 N N . VAL A 1 76 ? -4.573 3.847 -0.374 1.00 98.06 76 VAL A N 1
ATOM 575 C CA . VAL A 1 76 ? -5.369 3.084 0.590 1.00 98.06 76 VAL A CA 1
ATOM 576 C C . VAL A 1 76 ? -6.724 3.750 0.736 1.00 98.06 76 VAL A C 1
ATOM 578 O O . VAL A 1 76 ? -6.810 4.965 0.925 1.00 98.06 76 VAL A O 1
ATOM 581 N N . THR A 1 77 ? -7.780 2.950 0.659 1.00 97.81 77 THR A N 1
ATOM 582 C CA . THR A 1 77 ? -9.162 3.406 0.769 1.00 97.81 77 THR A CA 1
ATOM 583 C C . THR A 1 77 ? -9.830 2.754 1.972 1.00 97.81 77 THR A C 1
ATOM 585 O O . THR A 1 77 ? -9.963 1.539 2.013 1.00 97.81 77 THR A O 1
ATOM 588 N N . PHE A 1 78 ? -10.272 3.570 2.929 1.00 96.38 78 PHE A N 1
ATOM 589 C CA . PHE A 1 78 ? -11.098 3.186 4.075 1.00 96.38 78 PHE A CA 1
ATOM 590 C C . PHE A 1 78 ? -12.534 3.662 3.820 1.00 96.38 78 PHE A C 1
ATOM 592 O O . PHE A 1 78 ? -12.826 4.862 3.919 1.00 96.38 78 PHE A O 1
ATOM 599 N N . GLY A 1 79 ? -13.439 2.754 3.448 1.00 90.38 79 GLY A N 1
ATOM 600 C CA . GLY A 1 79 ? -14.798 3.116 3.029 1.00 90.38 79 GLY A CA 1
ATOM 601 C C . GLY A 1 79 ? -14.790 4.114 1.860 1.00 90.38 79 GLY A C 1
ATOM 602 O O . GLY A 1 79 ? -14.335 3.793 0.770 1.00 90.38 79 GLY A O 1
ATOM 603 N N . ASN A 1 80 ? -15.259 5.346 2.090 1.00 90.56 80 ASN A N 1
ATOM 604 C CA . ASN A 1 80 ? -15.270 6.414 1.074 1.00 90.56 80 ASN A CA 1
ATOM 605 C C . ASN A 1 80 ? -14.042 7.342 1.124 1.00 90.56 80 ASN A C 1
ATOM 607 O O . ASN A 1 80 ? -13.933 8.266 0.316 1.00 90.56 80 ASN A O 1
ATOM 611 N N . THR A 1 81 ? -13.129 7.137 2.074 1.00 94.44 81 THR A N 1
ATOM 612 C CA . THR A 1 81 ? -11.959 7.998 2.271 1.00 94.44 81 THR A CA 1
ATOM 613 C C . THR A 1 81 ? -10.735 7.329 1.669 1.00 94.44 81 THR A C 1
ATOM 615 O O . THR A 1 81 ? -10.350 6.251 2.104 1.00 94.44 81 THR A O 1
ATOM 618 N N . SER A 1 82 ? -10.103 7.971 0.686 1.00 96.56 82 SER A N 1
ATOM 619 C CA . SER A 1 82 ? -8.864 7.481 0.069 1.00 96.56 82 SER A CA 1
ATOM 620 C C . SER A 1 82 ? -7.682 8.375 0.411 1.00 96.56 82 SER A C 1
ATOM 622 O O . SER A 1 82 ? -7.832 9.592 0.522 1.00 96.56 82 SER A O 1
ATOM 624 N N . GLN A 1 83 ? -6.509 7.771 0.546 1.00 97.50 83 GLN A N 1
ATOM 625 C CA . GLN A 1 83 ? -5.250 8.459 0.789 1.00 97.50 83 GLN A CA 1
ATOM 626 C C . GLN A 1 83 ? -4.165 7.892 -0.114 1.00 97.50 83 GLN A C 1
ATOM 628 O O . GLN A 1 83 ? -4.041 6.677 -0.248 1.00 97.50 83 GLN A O 1
ATOM 633 N N . ASP A 1 84 ? -3.369 8.791 -0.681 1.00 97.81 84 ASP A N 1
ATOM 634 C CA . ASP A 1 84 ? -2.290 8.471 -1.606 1.00 97.81 84 ASP A CA 1
ATOM 635 C C . ASP A 1 84 ? -0.956 8.798 -0.949 1.00 97.81 84 ASP A C 1
ATOM 637 O O . ASP A 1 84 ? -0.746 9.926 -0.499 1.00 97.81 84 ASP A O 1
ATOM 641 N N . LEU A 1 85 ? -0.041 7.833 -0.933 1.00 98.12 85 LEU A N 1
ATOM 642 C CA . LEU A 1 85 ? 1.343 8.045 -0.525 1.00 98.12 85 LEU A CA 1
ATOM 643 C C . LEU A 1 85 ? 2.299 7.586 -1.624 1.00 98.12 85 LEU A C 1
ATOM 645 O O . LEU A 1 85 ? 2.004 6.683 -2.409 1.00 98.12 85 LEU A O 1
ATOM 649 N N . SER A 1 86 ? 3.469 8.222 -1.669 1.00 97.56 86 SER A N 1
ATOM 650 C CA . SER A 1 86 ? 4.528 7.855 -2.607 1.00 97.56 86 SER A CA 1
ATOM 651 C C . SER A 1 86 ? 5.119 6.496 -2.242 1.00 97.56 86 SER A C 1
ATOM 653 O O . SER A 1 86 ? 5.650 6.314 -1.148 1.00 97.56 86 SER A O 1
ATOM 655 N N . THR A 1 87 ? 5.109 5.573 -3.195 1.00 97.31 87 THR A N 1
ATOM 656 C CA . THR A 1 87 ? 5.915 4.353 -3.156 1.00 97.31 87 THR A CA 1
ATOM 657 C C . THR A 1 87 ? 7.311 4.695 -3.667 1.00 97.31 87 THR A C 1
ATOM 659 O O . THR A 1 87 ? 7.419 5.233 -4.771 1.00 97.31 87 THR A O 1
ATOM 662 N N . PRO A 1 88 ? 8.382 4.454 -2.894 1.00 97.12 88 PRO A N 1
ATOM 663 C CA . PRO A 1 88 ? 9.737 4.682 -3.381 1.00 97.12 88 PRO A CA 1
ATOM 664 C C . PRO A 1 88 ? 10.086 3.686 -4.499 1.00 97.12 88 PRO A C 1
ATOM 666 O O . PRO A 1 88 ? 9.404 2.671 -4.636 1.00 97.12 88 PRO A O 1
ATOM 669 N N . PRO A 1 89 ? 11.164 3.925 -5.262 1.00 96.19 89 PRO A N 1
ATOM 670 C CA . PRO A 1 89 ? 11.707 2.924 -6.171 1.00 96.19 89 PRO A CA 1
ATOM 671 C C . PRO A 1 89 ? 12.006 1.603 -5.446 1.00 96.19 89 PRO A C 1
ATOM 673 O O . PRO A 1 89 ? 12.527 1.613 -4.327 1.00 96.19 89 PRO A O 1
ATOM 676 N N . ILE A 1 90 ? 11.694 0.471 -6.080 1.00 96.94 90 ILE A N 1
ATOM 677 C CA . ILE A 1 90 ? 11.856 -0.871 -5.499 1.00 96.94 90 ILE A CA 1
ATOM 678 C C . ILE A 1 90 ? 12.633 -1.752 -6.475 1.00 96.94 90 ILE A C 1
ATOM 680 O O . ILE A 1 90 ? 12.169 -2.031 -7.581 1.00 96.94 90 ILE A O 1
ATOM 684 N N . ALA A 1 91 ? 13.808 -2.223 -6.058 1.00 97.12 91 ALA A N 1
ATOM 685 C CA . ALA A 1 91 ? 14.603 -3.156 -6.854 1.00 97.12 91 ALA A CA 1
ATOM 686 C C . ALA A 1 91 ? 13.850 -4.475 -7.110 1.00 97.12 91 ALA A C 1
ATOM 688 O O . ALA A 1 91 ? 12.945 -4.842 -6.354 1.00 97.12 91 ALA A O 1
ATOM 689 N N . ALA A 1 92 ? 14.243 -5.199 -8.152 1.00 95.81 92 ALA A N 1
ATOM 690 C CA . ALA A 1 92 ? 13.696 -6.507 -8.490 1.00 95.81 92 ALA A CA 1
ATOM 691 C C . ALA A 1 92 ? 13.687 -7.451 -7.273 1.00 95.81 92 ALA A C 1
ATOM 693 O O . ALA A 1 92 ? 14.653 -7.526 -6.506 1.00 95.81 92 ALA A O 1
ATOM 694 N N . GLY A 1 93 ? 12.570 -8.149 -7.059 1.00 96.06 93 GLY A N 1
ATOM 695 C CA . GLY A 1 93 ? 12.372 -9.068 -5.933 1.00 96.06 93 GLY A CA 1
ATOM 696 C C . GLY A 1 93 ? 12.329 -8.432 -4.534 1.00 96.06 93 GLY A C 1
ATOM 697 O O . GLY A 1 93 ? 12.117 -9.155 -3.557 1.00 96.06 93 GLY A O 1
ATOM 698 N N . SER A 1 94 ? 12.539 -7.118 -4.408 1.00 98.06 94 SER A N 1
ATOM 699 C CA . SER A 1 94 ? 12.642 -6.416 -3.123 1.00 98.06 94 SER A CA 1
ATOM 700 C C . SER A 1 94 ? 11.296 -5.861 -2.649 1.00 98.06 94 SER A C 1
ATOM 702 O O . SER A 1 94 ? 10.283 -5.935 -3.346 1.00 98.06 94 SER A O 1
ATOM 704 N N . MET A 1 95 ? 11.275 -5.316 -1.430 1.00 97.88 95 MET A N 1
ATOM 705 C CA . MET A 1 95 ? 10.075 -4.771 -0.794 1.00 97.88 95 MET A CA 1
ATOM 706 C C . MET A 1 95 ? 10.343 -3.398 -0.182 1.00 97.88 95 MET A C 1
ATOM 708 O O . MET A 1 95 ? 11.459 -3.118 0.257 1.00 97.88 95 MET A O 1
ATOM 712 N N . ALA A 1 96 ? 9.303 -2.573 -0.100 1.00 98.06 96 ALA A N 1
ATOM 713 C CA . ALA A 1 96 ? 9.317 -1.296 0.600 1.00 98.06 96 ALA A CA 1
ATOM 714 C C . 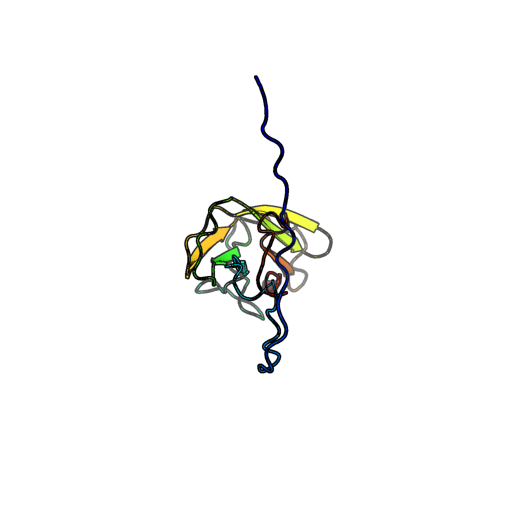ALA A 1 96 ? 8.063 -1.136 1.465 1.00 98.06 96 ALA A C 1
ATOM 716 O O . ALA A 1 96 ? 6.983 -1.609 1.115 1.00 98.06 96 ALA A O 1
ATOM 717 N N . THR A 1 97 ? 8.202 -0.431 2.585 1.00 98.00 97 THR A N 1
ATOM 718 C CA . THR A 1 97 ? 7.073 -0.057 3.442 1.00 98.00 97 THR A CA 1
ATOM 719 C C . THR A 1 97 ? 6.602 1.351 3.088 1.00 98.00 97 THR A C 1
ATOM 721 O O . THR A 1 97 ? 7.411 2.275 3.023 1.00 98.00 97 THR A O 1
ATOM 724 N N . VAL A 1 98 ? 5.295 1.522 2.907 1.00 98.25 98 VAL A N 1
ATOM 725 C CA . VAL A 1 98 ? 4.623 2.800 2.652 1.00 98.25 98 VAL A CA 1
ATOM 726 C C . VAL A 1 98 ? 3.653 3.082 3.796 1.00 98.25 98 VAL A C 1
ATOM 728 O O . VAL A 1 98 ? 2.822 2.242 4.134 1.00 98.25 98 VAL A O 1
ATOM 731 N N . GLY A 1 99 ? 3.758 4.256 4.408 1.00 97.19 99 GLY A N 1
ATOM 732 C CA . GLY A 1 99 ? 2.918 4.650 5.536 1.00 97.19 99 GLY A CA 1
ATOM 733 C C . GLY A 1 99 ? 3.615 5.656 6.456 1.00 97.19 99 GLY A C 1
ATOM 734 O O . GLY A 1 99 ? 4.767 6.022 6.203 1.00 97.19 99 GLY A O 1
ATOM 735 N N . PRO A 1 100 ? 2.942 6.087 7.533 1.00 97.69 100 PRO A N 1
ATOM 736 C CA . PRO A 1 100 ? 1.613 5.636 7.952 1.00 97.69 100 PRO A CA 1
ATOM 737 C C . PRO A 1 100 ? 0.478 6.238 7.108 1.00 97.69 100 PRO A C 1
ATOM 739 O O . PRO A 1 100 ? 0.545 7.397 6.705 1.00 97.69 100 PRO A O 1
ATOM 742 N N . TYR A 1 101 ? -0.585 5.463 6.894 1.00 98.06 101 TYR A N 1
ATOM 743 C CA . TYR A 1 101 ? -1.888 5.930 6.418 1.00 98.06 101 TYR A CA 1
ATOM 744 C C . TYR A 1 101 ? -2.803 6.173 7.624 1.00 98.06 101 TYR A C 1
ATOM 746 O O . TYR A 1 101 ? -3.167 5.204 8.306 1.00 98.06 101 TYR A O 1
ATOM 754 N N . PRO A 1 102 ? -3.181 7.431 7.914 1.00 97.38 102 PRO A N 1
ATOM 755 C CA . PRO A 1 102 ? -4.152 7.739 8.954 1.00 97.38 102 PRO A CA 1
ATOM 756 C C . PRO A 1 102 ? -5.460 6.960 8.783 1.00 97.38 102 PRO A C 1
ATOM 758 O O . PRO A 1 102 ? -6.172 7.129 7.791 1.00 97.38 102 PRO A O 1
ATOM 761 N N . ILE A 1 103 ? -5.807 6.144 9.778 1.00 95.94 103 ILE A N 1
ATOM 762 C CA . ILE A 1 103 ? -7.086 5.430 9.803 1.00 95.94 103 ILE A CA 1
ATOM 763 C C . ILE A 1 103 ? -8.181 6.418 10.246 1.00 95.94 103 ILE A C 1
ATOM 76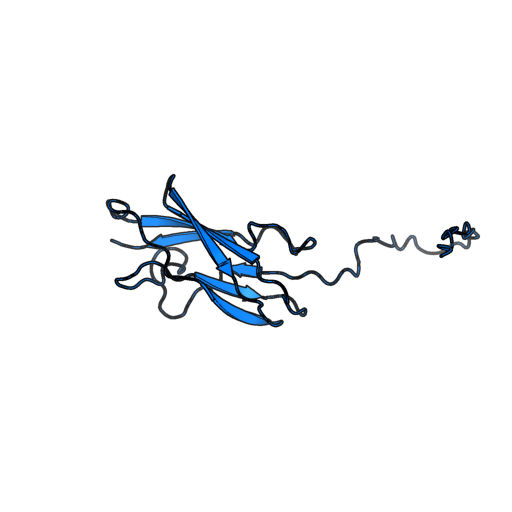5 O O . ILE A 1 103 ? -8.026 7.044 11.300 1.00 95.94 103 ILE A O 1
ATOM 769 N N . PRO A 1 104 ? -9.279 6.594 9.485 1.00 95.00 104 PRO A N 1
ATOM 770 C CA . PRO A 1 104 ? -10.327 7.547 9.839 1.00 95.00 104 PRO A CA 1
ATOM 771 C C . PRO A 1 104 ? -10.939 7.285 11.218 1.00 95.00 104 PRO A C 1
ATOM 773 O O . PRO A 1 104 ? -11.212 6.139 11.594 1.00 95.00 104 PRO A O 1
ATOM 776 N N . SER A 1 105 ? -11.229 8.362 11.952 1.00 90.31 105 SER A N 1
ATOM 777 C CA . SER A 1 105 ? -11.994 8.270 13.192 1.00 90.31 105 SER A CA 1
ATOM 778 C C . SER A 1 105 ? -13.382 7.697 12.895 1.00 90.31 105 SER A C 1
ATOM 780 O O . SER A 1 105 ? -14.113 8.189 12.039 1.00 90.31 105 SER A O 1
ATOM 782 N N . GLY A 1 106 ? -13.732 6.611 13.584 1.00 89.50 106 GLY A N 1
ATOM 783 C CA . GLY A 1 106 ? -14.987 5.891 13.363 1.00 89.50 106 GLY A CA 1
ATOM 784 C C . GLY A 1 106 ? -14.910 4.727 12.374 1.00 89.50 106 GLY A C 1
ATOM 785 O O . GLY A 1 106 ? -15.935 4.082 12.175 1.00 89.50 106 GLY A O 1
ATOM 786 N N . CYS A 1 107 ? -13.734 4.416 11.811 1.00 92.44 107 CYS A N 1
ATOM 787 C CA . CYS A 1 107 ? -13.567 3.204 11.002 1.00 92.44 107 CYS A CA 1
ATOM 788 C C . CYS A 1 107 ? -13.838 1.928 11.819 1.00 92.44 107 CYS A C 1
ATOM 790 O O . CYS A 1 107 ? -14.496 1.018 11.342 1.00 92.44 107 CYS A O 1
ATOM 792 N N . PHE A 1 108 ? -13.391 1.890 13.077 1.00 91.50 108 PHE A N 1
ATOM 793 C CA . PHE A 1 108 ? -13.562 0.750 13.983 1.00 91.50 108 PHE A CA 1
ATOM 794 C C . PHE A 1 108 ? -14.951 0.736 14.641 1.00 91.50 108 PHE A C 1
ATOM 796 O O . PHE A 1 108 ? -15.104 1.124 15.797 1.00 91.50 108 PHE A O 1
ATOM 803 N N . ASN A 1 109 ? -15.974 0.337 13.880 1.00 83.06 109 ASN A N 1
ATOM 804 C CA . ASN A 1 109 ? -17.348 0.127 14.355 1.00 83.06 109 ASN A CA 1
ATOM 805 C C . ASN A 1 109 ? -18.003 -1.073 13.620 1.00 83.06 109 ASN A C 1
ATOM 807 O O . ASN A 1 109 ? -18.936 -0.888 12.844 1.00 83.06 109 ASN A O 1
ATOM 811 N N . ALA A 1 110 ? -17.583 -2.331 13.791 1.00 86.38 110 ALA A N 1
ATOM 812 C CA . ALA A 1 110 ? -16.636 -2.865 14.777 1.00 86.38 110 ALA A CA 1
ATOM 813 C C . ALA A 1 110 ? -15.196 -2.985 14.247 1.00 86.38 110 ALA A C 1
ATOM 815 O O . ALA A 1 110 ? -14.263 -2.583 14.933 1.00 86.38 110 ALA A O 1
ATOM 816 N N . ASP A 1 111 ? -15.032 -3.452 13.012 1.00 92.62 111 ASP A N 1
ATOM 817 C CA . ASP A 1 111 ? -13.739 -3.602 12.345 1.00 92.62 111 ASP A CA 1
ATOM 818 C C . ASP A 1 111 ? -13.557 -2.529 11.267 1.00 92.62 111 ASP A C 1
ATOM 820 O O . ASP A 1 111 ? -14.519 -1.887 10.848 1.00 92.62 111 ASP A O 1
ATOM 824 N N . CYS A 1 112 ? -12.317 -2.331 10.826 1.00 94.44 112 CYS A N 1
ATOM 825 C CA . CYS A 1 112 ? -11.966 -1.331 9.826 1.00 94.44 112 CYS A CA 1
ATOM 826 C C . CYS A 1 112 ? -11.478 -1.997 8.534 1.00 94.44 112 CYS A C 1
ATOM 828 O O . CYS A 1 112 ? -10.321 -2.420 8.447 1.00 94.44 112 CYS A O 1
ATOM 830 N N . ASP A 1 113 ? -12.362 -2.082 7.542 1.00 95.88 113 ASP A N 1
ATOM 831 C CA . ASP A 1 113 ? -12.045 -2.573 6.201 1.00 95.88 113 ASP A CA 1
ATOM 832 C C . ASP A 1 113 ? -11.300 -1.522 5.372 1.00 95.88 113 ASP A C 1
ATOM 834 O O . ASP A 1 113 ? -11.554 -0.313 5.464 1.00 95.88 113 ASP A O 1
ATOM 838 N N . PHE A 1 114 ? -10.392 -1.993 4.522 1.00 97.06 114 PHE A N 1
ATOM 839 C CA . PHE A 1 114 ? -9.675 -1.154 3.578 1.00 97.06 114 PHE A CA 1
ATOM 840 C C . PHE A 1 114 ? -9.266 -1.908 2.317 1.00 97.06 114 PHE A C 1
ATOM 842 O O . PHE A 1 114 ? -9.024 -3.113 2.340 1.00 97.06 114 PHE A O 1
ATOM 849 N N . THR A 1 115 ? -9.094 -1.160 1.234 1.00 97.50 115 THR A N 1
ATOM 850 C CA . THR A 1 115 ? -8.530 -1.663 -0.021 1.00 97.50 115 THR A CA 1
ATOM 851 C C . THR A 1 115 ? -7.216 -0.948 -0.305 1.00 97.50 115 THR A C 1
ATOM 853 O O . THR A 1 115 ? -7.110 0.272 -0.163 1.00 97.50 115 THR A O 1
ATOM 856 N N . ILE A 1 116 ? -6.201 -1.713 -0.696 1.00 97.44 116 ILE A N 1
ATOM 857 C CA . ILE A 1 116 ? -4.904 -1.228 -1.164 1.00 97.44 116 ILE A CA 1
ATOM 858 C C . ILE A 1 116 ? -4.914 -1.263 -2.693 1.00 97.44 116 ILE A C 1
ATOM 860 O O . ILE A 1 116 ? -5.324 -2.261 -3.285 1.00 97.44 116 ILE A O 1
ATOM 864 N N . HIS A 1 117 ? -4.411 -0.207 -3.324 1.00 96.00 117 HIS A N 1
ATOM 865 C CA . HIS A 1 117 ? -4.061 -0.172 -4.742 1.00 96.00 117 HIS A CA 1
ATOM 866 C C . HIS A 1 117 ? -2.631 0.343 -4.898 1.00 96.00 117 HIS A C 1
ATOM 868 O O . HIS A 1 117 ? -2.331 1.494 -4.579 1.00 96.00 117 HIS A O 1
ATOM 874 N N . VAL A 1 118 ? -1.739 -0.509 -5.378 1.00 94.69 118 VAL A N 1
ATOM 875 C CA . VAL A 1 118 ? -0.348 -0.179 -5.685 1.00 94.69 118 VAL A CA 1
ATOM 876 C C . VAL A 1 118 ? -0.255 0.352 -7.118 1.00 94.69 118 VAL A C 1
ATOM 878 O O . VAL A 1 118 ? -1.070 0.011 -7.967 1.00 94.69 118 VAL A O 1
ATOM 881 N N . ASN A 1 119 ? 0.709 1.244 -7.364 1.00 89.94 119 ASN A N 1
ATOM 882 C CA . ASN A 1 119 ? 0.923 1.932 -8.644 1.00 89.94 119 ASN A CA 1
ATOM 883 C C . ASN A 1 119 ? -0.341 2.587 -9.235 1.00 89.94 119 ASN A C 1
ATOM 885 O O . ASN A 1 119 ? -0.639 2.523 -10.428 1.00 89.94 119 ASN A O 1
ATOM 889 N N . GLN A 1 120 ? -1.061 3.332 -8.401 1.00 86.62 120 GLN A N 1
ATOM 890 C CA . GLN A 1 120 ? -2.287 4.018 -8.802 1.00 86.62 120 GLN A CA 1
ATOM 891 C C . GLN A 1 120 ? -2.085 5.030 -9.946 1.00 86.62 120 GLN A C 1
ATOM 893 O O . GLN A 1 120 ? -3.029 5.371 -10.659 1.00 86.62 120 GLN A O 1
ATOM 898 N N . THR A 1 121 ? -0.859 5.520 -10.146 1.00 78.38 121 THR A N 1
ATOM 899 C CA . THR A 1 121 ? -0.522 6.440 -11.238 1.00 78.38 121 THR A CA 1
ATOM 900 C C . THR A 1 121 ? -0.405 5.761 -12.599 1.00 78.38 121 THR A C 1
ATOM 902 O O . THR A 1 121 ? -0.392 6.473 -13.602 1.00 78.38 121 THR A O 1
ATOM 905 N N . ARG A 1 122 ? -0.320 4.421 -12.656 1.00 75.50 122 ARG A N 1
ATOM 906 C CA . ARG A 1 122 ? -0.095 3.646 -13.890 1.00 75.50 122 ARG A CA 1
ATOM 907 C C . ARG A 1 122 ? 1.111 4.144 -14.699 1.00 75.50 122 ARG A C 1
ATOM 909 O O . ARG A 1 122 ? 1.101 4.118 -15.927 1.00 75.50 122 ARG A O 1
ATOM 916 N N . LEU A 1 123 ? 2.137 4.657 -14.010 1.00 67.50 123 LEU A N 1
ATOM 917 C CA . LEU A 1 123 ? 3.363 5.156 -14.657 1.00 67.50 123 LEU A CA 1
ATOM 918 C C . LEU A 1 123 ? 4.250 4.012 -15.136 1.00 67.50 123 LEU A C 1
ATOM 920 O O . LEU A 1 123 ? 4.990 4.159 -16.107 1.00 67.50 123 LEU A O 1
ATOM 924 N N . LEU A 1 124 ? 4.145 2.866 -14.472 1.00 65.56 124 LEU A N 1
ATOM 925 C CA . LEU A 1 124 ? 4.636 1.602 -14.990 1.00 65.56 124 LEU A CA 1
ATOM 926 C C . LEU A 1 124 ? 3.590 1.139 -16.012 1.00 65.56 124 LEU A C 1
ATOM 928 O O . LEU A 1 124 ? 2.527 0.652 -15.649 1.00 65.56 124 LEU A O 1
ATOM 932 N N . ILE A 1 125 ? 3.852 1.440 -17.286 1.00 55.00 125 ILE A N 1
ATOM 933 C CA . ILE A 1 125 ? 2.937 1.247 -18.432 1.00 55.00 125 ILE A CA 1
ATOM 934 C C . ILE A 1 125 ? 2.620 -0.233 -18.701 1.00 55.00 125 ILE A C 1
ATOM 936 O O . ILE A 1 125 ? 1.677 -0.551 -19.420 1.00 55.00 125 ILE A O 1
ATOM 940 N N . ASP A 1 126 ? 3.374 -1.123 -18.074 1.00 57.41 126 ASP A N 1
ATOM 941 C CA . ASP A 1 126 ? 3.379 -2.551 -18.308 1.00 57.41 126 ASP A CA 1
ATOM 942 C C . ASP A 1 126 ? 3.466 -3.244 -16.943 1.00 57.41 126 ASP A C 1
ATOM 944 O O . ASP A 1 126 ? 4.548 -3.639 -16.512 1.00 57.41 126 ASP A O 1
ATOM 948 N N . GLU A 1 127 ? 2.339 -3.287 -16.225 1.00 63.25 127 GLU A N 1
ATOM 949 C CA . GLU A 1 127 ? 2.182 -4.123 -15.032 1.00 63.25 127 GLU A CA 1
ATOM 950 C C . GLU A 1 127 ? 1.629 -5.489 -15.413 1.00 63.25 127 GLU A C 1
ATOM 952 O O . GLU A 1 127 ? 0.632 -5.600 -16.135 1.00 63.25 127 GLU A O 1
ATOM 957 N N . PHE A 1 128 ? 2.273 -6.536 -14.905 1.00 61.62 128 PHE A N 1
ATOM 958 C CA . PHE A 1 128 ? 1.874 -7.901 -15.195 1.00 61.62 128 PHE A CA 1
ATOM 959 C C . PHE A 1 128 ? 0.660 -8.309 -14.341 1.00 61.62 128 PHE A C 1
ATOM 961 O O . PHE A 1 128 ? 0.797 -8.804 -13.227 1.00 61.62 128 PHE A O 1
ATOM 968 N N . GLY A 1 129 ? -0.543 -8.152 -14.900 1.00 64.81 129 GLY A N 1
ATOM 969 C CA . GLY A 1 129 ? -1.796 -8.658 -14.321 1.00 64.81 129 GLY A CA 1
ATOM 970 C C . GLY A 1 129 ? -2.566 -7.668 -13.435 1.00 64.81 129 GLY A C 1
ATOM 971 O O . GLY A 1 129 ? -2.148 -6.541 -13.208 1.00 64.81 129 GLY A O 1
ATOM 972 N N . ASP A 1 130 ? -3.730 -8.108 -12.944 1.00 78.12 130 ASP A N 1
ATOM 973 C CA . ASP A 1 130 ? -4.648 -7.326 -12.093 1.00 78.12 130 ASP A CA 1
ATOM 974 C C . ASP A 1 130 ? -4.437 -7.634 -10.589 1.00 78.12 130 ASP A C 1
ATOM 976 O O . ASP A 1 130 ? -5.383 -7.861 -9.836 1.00 78.12 130 ASP A O 1
ATOM 980 N N . ASN A 1 131 ? -3.178 -7.724 -10.150 1.00 90.56 131 ASN A N 1
ATOM 981 C CA . ASN A 1 131 ? -2.762 -8.147 -8.798 1.00 90.56 131 ASN A CA 1
ATOM 982 C C . ASN A 1 131 ? -2.233 -6.997 -7.917 1.00 90.56 131 ASN A C 1
ATOM 984 O O . ASN A 1 131 ? -1.840 -7.216 -6.771 1.00 90.56 131 ASN A O 1
ATOM 988 N N . ASN A 1 132 ? -2.246 -5.767 -8.426 1.00 92.00 132 ASN A N 1
ATOM 989 C CA . ASN A 1 132 ? -1.819 -4.567 -7.708 1.00 92.00 132 ASN A CA 1
ATOM 990 C C . ASN A 1 132 ? -2.830 -4.115 -6.635 1.00 92.00 132 ASN A C 1
ATOM 992 O O . ASN A 1 132 ? -2.661 -3.054 -6.032 1.00 92.00 132 ASN A O 1
ATOM 996 N N . SER A 1 133 ? -3.873 -4.907 -6.366 1.00 94.56 133 SER A N 1
ATOM 997 C CA . SER A 1 133 ? -4.892 -4.609 -5.368 1.00 94.56 133 SER A CA 1
ATOM 998 C C . SER A 1 133 ? -5.108 -5.749 -4.381 1.00 94.56 133 SER A C 1
ATOM 1000 O O . SER A 1 133 ? -5.033 -6.926 -4.732 1.00 94.56 133 SER A O 1
ATOM 1002 N N . ALA A 1 134 ? -5.377 -5.385 -3.129 1.00 96.06 134 ALA A N 1
ATOM 1003 C CA . ALA A 1 134 ? -5.718 -6.324 -2.072 1.00 96.06 134 ALA A CA 1
ATOM 1004 C C . ALA A 1 134 ? -6.647 -5.674 -1.045 1.00 96.06 134 ALA A C 1
ATOM 1006 O O . ALA A 1 134 ? -6.460 -4.512 -0.681 1.00 96.06 134 ALA A O 1
ATOM 1007 N N . ASP A 1 135 ? -7.586 -6.461 -0.526 1.00 96.75 135 ASP A N 1
ATOM 1008 C CA . ASP A 1 135 ? -8.445 -6.065 0.586 1.00 96.75 135 ASP A CA 1
ATOM 1009 C C . ASP A 1 135 ? -7.869 -6.544 1.920 1.00 96.75 135 ASP A C 1
ATOM 1011 O O . ASP A 1 135 ? -7.382 -7.676 2.057 1.00 96.75 135 ASP A O 1
ATOM 1015 N N . GLY A 1 136 ? -7.975 -5.693 2.932 1.00 96.00 136 GLY A N 1
ATOM 1016 C CA . GLY A 1 136 ? -7.586 -5.987 4.298 1.00 96.00 136 GLY A CA 1
ATOM 1017 C C . GLY A 1 136 ? -8.631 -5.515 5.295 1.00 96.00 136 GLY A C 1
ATOM 1018 O O . GLY A 1 136 ? -9.471 -4.667 5.008 1.00 96.00 136 GLY A O 1
ATOM 1019 N N . ILE A 1 137 ? -8.550 -6.075 6.495 1.00 95.62 137 ILE A N 1
ATOM 1020 C CA . ILE A 1 137 ? -9.366 -5.663 7.630 1.00 95.62 137 ILE A CA 1
ATOM 1021 C C . ILE A 1 137 ? -8.460 -5.491 8.841 1.00 95.62 137 ILE A C 1
ATOM 1023 O O . ILE A 1 137 ? -7.587 -6.318 9.105 1.00 95.62 137 ILE A O 1
ATOM 1027 N N . CYS A 1 138 ? -8.645 -4.407 9.577 1.00 94.19 138 CYS A N 1
ATOM 1028 C CA . CYS A 1 138 ? -8.045 -4.212 10.884 1.00 94.19 138 CYS A CA 1
ATOM 1029 C C . CYS A 1 138 ? -9.090 -4.495 11.959 1.00 94.19 138 CYS A C 1
ATOM 1031 O O . CYS A 1 138 ? -10.130 -3.843 11.980 1.00 94.19 138 CYS A O 1
ATOM 1033 N N . ILE A 1 139 ? -8.784 -5.426 12.866 1.00 91.81 139 ILE A N 1
ATOM 1034 C CA . ILE A 1 139 ? -9.677 -5.757 13.984 1.00 91.81 139 ILE A CA 1
ATOM 1035 C C . ILE A 1 139 ? -9.637 -4.623 15.021 1.00 91.81 139 ILE A C 1
ATOM 1037 O O . ILE A 1 139 ? -8.548 -4.102 15.333 1.00 91.81 139 ILE A O 1
ATOM 1041 N N . GLY A 1 140 ? -10.828 -4.217 15.472 1.00 83.56 140 GLY A N 1
ATOM 1042 C CA . GLY A 1 140 ? -11.085 -3.159 16.460 1.00 83.56 140 GLY A CA 1
ATOM 1043 C C . GLY A 1 140 ? -11.259 -3.654 17.886 1.00 83.56 140 GLY A C 1
ATOM 1044 O O . GLY A 1 140 ? -11.743 -4.791 18.078 1.00 83.56 140 GLY A O 1
#

Secondary structure (DSSP, 8-state):
-PPPPP------------------TTTT-----EEEE--TT-BSGGG-BEE-SS-EEEEEEE-SSS-B-S-EEEEEEETTEEEEEEEPPB-TT-EEEEEEEPPPTT--SS-EEEEEES-TT--SS---SS-SEEEEEE--